Protein AF-A0A434AEL3-F1 (afdb_monomer_lite)

Radius of gyration: 11.94 Å; chains: 1; bounding box: 24×39×23 Å

Sequence (59 aa):
PVRCNSWEAIIWDYFYYADEVPPVDWPTKHIESYRFACTSLGAEKVEVLRAAFRSRYAA

Structure (mmCIF, N/CA/C/O backbone):
data_AF-A0A434AEL3-F1
#
_entry.id   AF-A0A434AEL3-F1
#
loop_
_atom_site.group_PDB
_atom_site.id
_atom_site.type_symbol
_atom_site.label_atom_id
_atom_site.label_alt_id
_atom_site.label_comp_id
_atom_site.label_asym_id
_atom_site.label_entity_id
_atom_site.label_seq_id
_atom_site.pdbx_PDB_ins_code
_atom_site.Cartn_x
_atom_site.Cartn_y
_atom_site.Cartn_z
_atom_site.occupancy
_atom_site.B_iso_or_equiv
_atom_site.auth_seq_id
_atom_site.auth_comp_id
_atom_site.auth_asym_id
_atom_site.auth_atom_id
_atom_site.pdbx_PDB_model_num
ATOM 1 N N . PRO A 1 1 ? -9.276 24.913 2.178 1.00 86.81 1 PRO A N 1
ATOM 2 C CA . PRO A 1 1 ? -9.723 23.505 2.311 1.00 86.81 1 PRO A CA 1
ATOM 3 C C . PRO A 1 1 ? -9.752 22.808 0.948 1.00 86.81 1 PRO A C 1
ATOM 5 O O . PRO A 1 1 ? -10.213 23.399 -0.023 1.00 86.81 1 PRO A O 1
ATOM 8 N N . VAL A 1 2 ? -9.248 21.578 0.881 1.00 96.25 2 VAL A N 1
ATOM 9 C CA . VAL A 1 2 ? -9.235 20.774 -0.348 1.00 96.25 2 VAL A CA 1
ATOM 10 C C . VAL A 1 2 ? -9.922 19.438 -0.083 1.00 96.25 2 VAL A C 1
ATOM 12 O O . VAL A 1 2 ? -9.839 18.913 1.026 1.00 96.25 2 VAL A O 1
ATOM 15 N N . ARG A 1 3 ? -10.642 18.913 -1.079 1.00 98.06 3 ARG A N 1
ATOM 16 C CA . ARG A 1 3 ? -11.127 17.527 -1.047 1.00 98.06 3 ARG A CA 1
ATOM 17 C C . ARG A 1 3 ? -9.977 16.619 -1.469 1.00 98.06 3 ARG A C 1
ATOM 19 O O . ARG A 1 3 ? -9.279 16.944 -2.424 1.00 98.06 3 ARG A O 1
ATOM 26 N N . CYS A 1 4 ? -9.823 15.494 -0.784 1.00 97.56 4 CYS A N 1
ATOM 27 C CA . CYS A 1 4 ? -8.807 14.490 -1.076 1.00 97.56 4 CYS A CA 1
ATOM 28 C C . CYS A 1 4 ? -9.457 13.107 -1.134 1.00 97.56 4 CYS A C 1
ATOM 30 O O . CYS A 1 4 ? -10.518 12.894 -0.543 1.00 97.56 4 CYS A O 1
ATOM 32 N N . ASN A 1 5 ? -8.798 12.176 -1.820 1.00 98.25 5 ASN A N 1
ATOM 33 C CA . ASN A 1 5 ? -9.170 10.765 -1.781 1.00 98.25 5 ASN A CA 1
ATOM 34 C C . ASN A 1 5 ? -9.029 10.210 -0.356 1.00 98.25 5 ASN A C 1
ATOM 36 O O . ASN A 1 5 ? -8.263 10.739 0.454 1.00 98.25 5 ASN A O 1
ATOM 40 N N . SER A 1 6 ? -9.766 9.139 -0.056 1.00 98.31 6 SER A N 1
ATOM 41 C CA . SER A 1 6 ? -9.625 8.444 1.224 1.00 98.31 6 SER A CA 1
ATOM 42 C C . SER A 1 6 ? -8.294 7.691 1.301 1.00 98.31 6 SER A C 1
ATOM 44 O O . SER A 1 6 ? -7.659 7.403 0.283 1.00 98.31 6 SER A O 1
ATOM 46 N N . TRP A 1 7 ? -7.882 7.336 2.518 1.00 98.62 7 TRP A N 1
ATO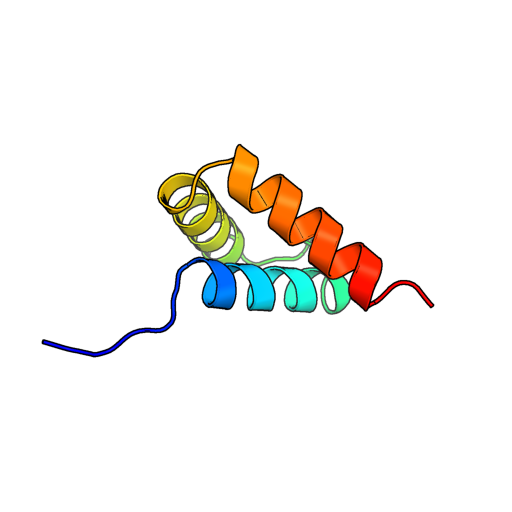M 47 C CA . TRP A 1 7 ? -6.680 6.533 2.737 1.00 98.62 7 TRP A CA 1
ATOM 48 C C . TRP A 1 7 ? -6.760 5.166 2.063 1.00 98.62 7 TRP A C 1
ATOM 50 O O . TRP A 1 7 ? -5.772 4.722 1.483 1.00 98.62 7 TRP A O 1
ATOM 60 N N . GLU A 1 8 ? -7.928 4.522 2.099 1.00 98.69 8 GLU A N 1
ATOM 61 C CA . GLU A 1 8 ? -8.158 3.243 1.431 1.00 98.69 8 GLU A CA 1
ATOM 62 C C . GLU A 1 8 ? -7.902 3.363 -0.070 1.00 98.69 8 GLU A C 1
ATOM 64 O O . GLU A 1 8 ? -7.179 2.539 -0.615 1.00 98.69 8 GLU A O 1
ATOM 69 N N . ALA A 1 9 ? -8.418 4.411 -0.722 1.00 98.44 9 ALA A N 1
ATOM 70 C CA . ALA A 1 9 ? -8.202 4.633 -2.150 1.00 98.44 9 ALA A CA 1
ATOM 71 C C . ALA A 1 9 ? -6.718 4.865 -2.482 1.00 98.44 9 ALA A C 1
ATOM 73 O O . ALA A 1 9 ? -6.197 4.258 -3.410 1.00 98.44 9 ALA A O 1
ATOM 74 N N . ILE A 1 10 ? -6.013 5.677 -1.684 1.00 98.56 10 ILE A N 1
ATOM 75 C CA . ILE A 1 10 ? -4.574 5.928 -1.878 1.00 98.56 10 ILE A CA 1
ATOM 76 C C . ILE A 1 10 ? -3.768 4.627 -1.759 1.00 98.56 10 ILE A C 1
ATOM 78 O O . ILE A 1 10 ? -2.899 4.353 -2.580 1.00 98.56 10 ILE A O 1
ATOM 82 N N . ILE A 1 11 ? -4.039 3.812 -0.737 1.00 98.81 11 ILE A N 1
ATOM 83 C CA . ILE A 1 11 ? -3.332 2.542 -0.506 1.00 98.81 11 ILE A CA 1
ATOM 84 C C . ILE A 1 11 ? -3.688 1.509 -1.580 1.00 98.81 11 ILE A C 1
ATOM 8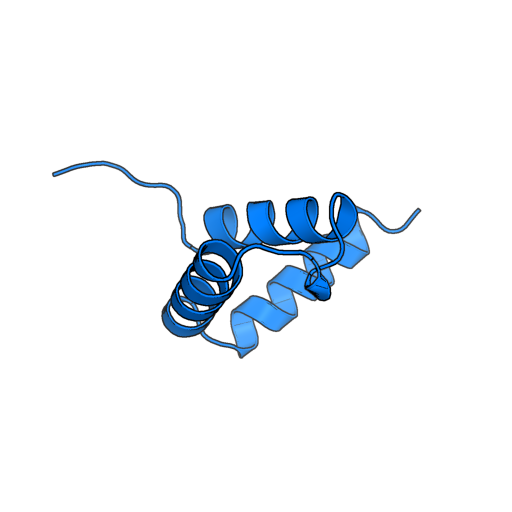6 O O . ILE A 1 11 ? -2.833 0.713 -1.963 1.00 98.81 11 ILE A O 1
ATOM 90 N N . TRP A 1 12 ? -4.923 1.537 -2.081 1.00 98.62 12 TRP A N 1
ATOM 91 C CA . TRP A 1 12 ? -5.376 0.665 -3.158 1.00 98.62 12 TRP A CA 1
ATOM 92 C C . TRP A 1 12 ? -4.574 0.874 -4.446 1.00 98.62 12 TRP A C 1
ATOM 94 O O . TRP A 1 12 ? -4.175 -0.102 -5.078 1.00 98.62 12 TRP A O 1
ATOM 104 N N . ASP A 1 13 ? -4.248 2.123 -4.785 1.00 98.62 13 ASP A N 1
ATOM 105 C CA . ASP A 1 13 ? -3.386 2.431 -5.934 1.00 98.62 13 ASP A CA 1
ATOM 106 C C . ASP A 1 13 ? -1.971 1.854 -5.760 1.00 98.62 13 ASP A C 1
ATOM 108 O O . ASP A 1 13 ? -1.379 1.349 -6.712 1.00 98.62 13 ASP A O 1
ATOM 112 N N . TYR A 1 14 ? -1.444 1.825 -4.531 1.00 98.69 14 TYR A N 1
ATOM 113 C CA . TYR A 1 14 ? -0.170 1.155 -4.246 1.00 98.69 14 TYR A CA 1
ATOM 114 C C . TYR A 1 14 ? -0.239 -0.371 -4.377 1.00 98.69 14 TYR A C 1
ATOM 116 O O . TYR A 1 14 ? 0.789 -0.994 -4.636 1.00 98.69 14 TYR A O 1
ATOM 124 N N . PHE A 1 15 ? -1.409 -0.992 -4.199 1.00 98.44 15 PHE A N 1
ATOM 125 C CA . PHE A 1 15 ? -1.559 -2.424 -4.462 1.00 98.44 15 PHE A CA 1
ATOM 126 C C . PHE A 1 15 ? -1.473 -2.730 -5.954 1.00 98.44 15 PHE A C 1
ATOM 128 O O . PHE A 1 15 ? -0.736 -3.638 -6.319 1.00 98.44 15 PHE A O 1
ATOM 135 N N . TYR A 1 16 ? -2.108 -1.927 -6.811 1.00 98.38 1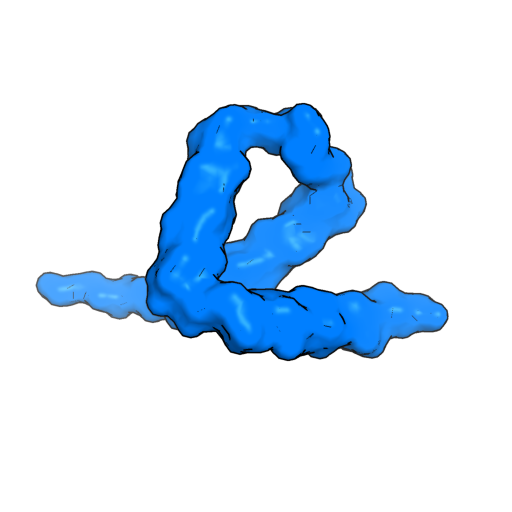6 TYR A N 1
ATOM 136 C CA . TYR A 1 16 ? -1.891 -2.039 -8.257 1.00 98.38 16 TYR A CA 1
ATOM 137 C C . TYR A 1 16 ? -0.436 -1.791 -8.637 1.00 98.38 16 TYR A C 1
ATOM 139 O O . TYR A 1 16 ? 0.145 -2.571 -9.384 1.00 98.38 16 TYR A O 1
ATOM 147 N N . TYR A 1 17 ? 0.185 -0.753 -8.068 1.00 98.31 17 TYR A N 1
ATOM 148 C CA . TYR A 1 17 ? 1.587 -0.459 -8.348 1.00 98.31 17 TYR A CA 1
ATOM 149 C C . TYR A 1 17 ? 2.519 -1.623 -7.971 1.00 98.31 17 TYR A C 1
ATOM 151 O O . TYR A 1 17 ? 3.567 -1.788 -8.587 1.00 98.31 17 TYR A O 1
ATOM 159 N N . ALA A 1 18 ? 2.138 -2.453 -6.993 1.00 97.81 18 ALA A N 1
ATOM 160 C CA . ALA A 1 18 ? 2.913 -3.625 -6.582 1.00 97.81 18 ALA A CA 1
ATOM 161 C C . ALA A 1 18 ? 2.801 -4.790 -7.573 1.00 97.81 18 ALA A C 1
ATOM 163 O O . ALA A 1 18 ? 3.736 -5.586 -7.665 1.00 97.81 18 ALA A O 1
ATOM 164 N N . ASP A 1 19 ? 1.683 -4.882 -8.296 1.00 96.62 19 ASP A N 1
ATOM 165 C CA . ASP A 1 19 ? 1.493 -5.846 -9.382 1.00 96.62 19 ASP A CA 1
ATOM 166 C C . ASP A 1 19 ? 2.200 -5.383 -10.671 1.00 96.62 19 ASP A C 1
ATOM 168 O O . ASP A 1 19 ? 2.665 -6.212 -11.451 1.00 96.62 19 ASP A O 1
ATOM 172 N N . GLU A 1 20 ? 2.320 -4.068 -10.889 1.00 96.94 20 GLU A N 1
ATOM 173 C CA . GLU A 1 20 ? 3.036 -3.484 -12.035 1.00 96.94 20 GLU A CA 1
ATOM 174 C C . GLU A 1 20 ? 4.561 -3.504 -11.863 1.00 96.94 20 GLU A C 1
ATOM 176 O O . GLU A 1 20 ? 5.299 -3.824 -12.797 1.00 96.94 20 GLU A O 1
ATOM 181 N N . VAL A 1 21 ? 5.042 -3.132 -10.674 1.00 96.94 21 VAL A N 1
ATOM 182 C CA . VAL A 1 21 ? 6.465 -3.038 -10.342 1.00 96.94 21 VAL A CA 1
ATOM 183 C C . VAL A 1 21 ? 6.697 -3.727 -8.999 1.00 96.94 21 VAL A C 1
ATOM 185 O O . VAL A 1 21 ? 6.092 -3.322 -8.002 1.00 96.94 21 VAL A O 1
ATOM 188 N N . PRO A 1 22 ? 7.606 -4.716 -8.917 1.00 96.88 22 PRO A N 1
ATOM 189 C CA . PRO A 1 22 ? 7.937 -5.356 -7.653 1.00 96.88 22 PRO A CA 1
ATOM 190 C C . PRO A 1 22 ? 8.310 -4.321 -6.576 1.00 96.88 22 PRO A C 1
ATOM 192 O O . PRO A 1 22 ? 9.145 -3.452 -6.832 1.00 96.88 22 PRO A O 1
ATOM 195 N N . PRO A 1 23 ? 7.771 -4.412 -5.344 1.00 96.62 23 PRO A N 1
ATOM 196 C CA . PRO A 1 23 ? 8.037 -3.428 -4.287 1.00 96.62 23 PRO A CA 1
ATOM 197 C C . PRO A 1 23 ? 9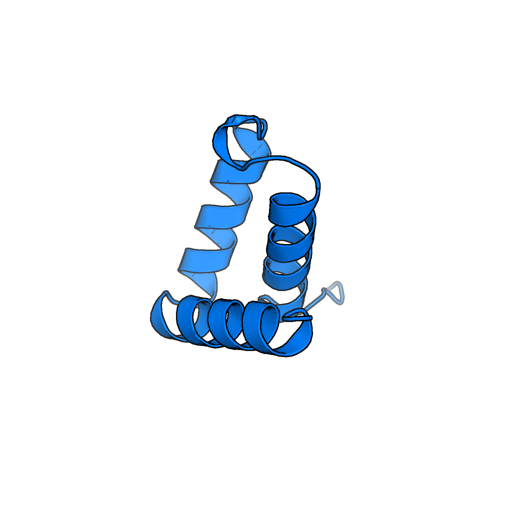.512 -3.212 -3.924 1.00 96.62 23 PRO A C 1
ATOM 199 O O . PRO A 1 23 ? 9.853 -2.186 -3.340 1.00 96.62 23 PRO A O 1
ATOM 202 N N . VAL A 1 24 ? 10.388 -4.168 -4.248 1.00 96.88 24 VAL A N 1
ATOM 203 C CA . VAL A 1 24 ? 11.843 -4.050 -4.059 1.00 96.88 24 VAL A CA 1
ATOM 204 C C . VAL A 1 24 ? 12.476 -3.018 -4.998 1.00 96.88 24 VAL A C 1
ATOM 206 O O . VAL A 1 24 ? 13.472 -2.398 -4.634 1.00 96.88 24 VAL A O 1
ATOM 209 N N . ASP A 1 25 ? 11.857 -2.785 -6.156 1.00 98.00 25 ASP A N 1
ATOM 210 C CA . ASP A 1 25 ? 12.319 -1.847 -7.181 1.00 98.00 25 ASP A CA 1
ATOM 211 C C . ASP A 1 25 ? 11.648 -0.471 -7.051 1.00 98.00 25 ASP A C 1
ATOM 213 O O . ASP A 1 25 ? 11.903 0.445 -7.838 1.00 98.00 25 ASP A O 1
ATOM 217 N N . TRP A 1 26 ? 10.777 -0.294 -6.053 1.00 98.31 26 TRP A N 1
ATOM 218 C CA . TRP A 1 26 ? 10.132 0.987 -5.816 1.00 98.31 26 TRP A CA 1
ATOM 219 C C . TRP A 1 26 ? 11.154 2.040 -5.380 1.00 98.31 26 TRP A C 1
ATOM 221 O O . TRP A 1 26 ? 11.950 1.802 -4.467 1.00 98.31 26 TRP A O 1
ATOM 231 N N . PRO A 1 27 ? 11.081 3.267 -5.927 1.00 98.50 27 PRO A N 1
ATOM 232 C CA . PRO A 1 27 ? 11.848 4.378 -5.388 1.00 98.50 27 PRO A CA 1
ATOM 233 C C . PRO A 1 27 ? 11.504 4.604 -3.910 1.00 98.50 27 PRO A C 1
ATOM 235 O O . PRO A 1 27 ? 10.331 4.564 -3.530 1.00 98.50 27 PRO A O 1
ATOM 238 N N . THR A 1 28 ? 12.500 4.943 -3.088 1.00 98.19 28 THR A N 1
ATOM 239 C CA . THR A 1 28 ? 12.347 5.122 -1.630 1.00 98.19 28 THR A CA 1
ATOM 240 C C . THR A 1 28 ? 11.164 6.017 -1.249 1.00 98.19 28 THR A C 1
ATOM 242 O O . THR A 1 28 ? 10.405 5.677 -0.346 1.00 98.19 28 THR A O 1
ATOM 245 N N . LYS A 1 29 ? 10.919 7.099 -2.004 1.00 97.81 29 LYS A N 1
ATOM 246 C CA . LYS A 1 29 ? 9.781 8.012 -1.782 1.00 97.81 29 LYS A CA 1
ATOM 247 C C . LYS A 1 29 ? 8.411 7.314 -1.810 1.00 97.81 29 LYS A C 1
ATOM 249 O O . LYS A 1 29 ? 7.506 7.704 -1.072 1.00 97.81 29 LYS A O 1
ATOM 254 N N . HIS A 1 30 ? 8.244 6.289 -2.650 1.00 98.44 30 HIS A N 1
ATOM 255 C CA . HIS A 1 30 ? 7.002 5.522 -2.747 1.00 98.44 30 HIS A CA 1
ATOM 256 C C . HIS A 1 30 ? 6.867 4.562 -1.569 1.00 98.44 30 HIS A C 1
ATOM 258 O O . HIS A 1 30 ? 5.787 4.471 -0.995 1.00 98.44 30 HIS A O 1
ATOM 264 N N . ILE A 1 31 ? 7.968 3.929 -1.155 1.00 98.44 31 ILE A N 1
ATOM 265 C CA . ILE A 1 31 ? 8.004 3.068 0.033 1.00 98.44 31 ILE A CA 1
ATOM 266 C C . ILE A 1 31 ? 7.647 3.873 1.292 1.00 98.44 31 ILE A C 1
ATOM 268 O O . ILE A 1 31 ? 6.819 3.439 2.093 1.00 98.44 31 ILE A O 1
ATOM 272 N N . GLU A 1 32 ? 8.239 5.054 1.467 1.00 98.38 32 GLU A N 1
ATOM 273 C CA . GLU A 1 32 ? 7.982 5.928 2.618 1.00 98.38 32 GLU A CA 1
ATOM 274 C C . GLU A 1 32 ? 6.537 6.435 2.644 1.00 98.38 32 GLU A C 1
ATOM 276 O O . GLU A 1 32 ? 5.863 6.316 3.668 1.00 98.38 32 GLU A O 1
ATOM 281 N N . SER A 1 33 ? 6.028 6.921 1.509 1.00 98.44 33 SER A N 1
ATOM 282 C CA . SER A 1 33 ? 4.642 7.400 1.396 1.00 98.44 33 SER A CA 1
ATOM 283 C C . SER A 1 33 ? 3.629 6.277 1.632 1.00 98.44 33 SER A C 1
ATOM 285 O O . SER A 1 33 ? 2.632 6.474 2.327 1.00 98.44 33 SER A O 1
ATOM 287 N N . TYR A 1 34 ? 3.912 5.074 1.127 1.00 98.56 34 TYR A N 1
ATOM 288 C CA . TYR A 1 34 ? 3.094 3.892 1.376 1.00 98.56 34 TYR A CA 1
ATOM 289 C C . TYR A 1 34 ? 3.048 3.534 2.866 1.00 98.56 34 TYR A C 1
ATOM 291 O O . TYR A 1 34 ? 1.968 3.331 3.425 1.00 98.56 34 TYR A O 1
ATOM 299 N N . ARG A 1 35 ? 4.205 3.515 3.543 1.00 98.44 35 ARG A N 1
ATOM 300 C CA . ARG A 1 35 ? 4.287 3.275 4.996 1.00 98.44 35 ARG A CA 1
ATOM 301 C C . ARG A 1 35 ? 3.538 4.340 5.792 1.00 98.44 35 ARG A C 1
ATOM 303 O O . ARG A 1 35 ? 2.846 4.000 6.752 1.00 98.44 35 ARG A O 1
ATOM 310 N N . PHE A 1 36 ? 3.636 5.603 5.384 1.00 98.62 36 PHE A N 1
ATOM 311 C CA . PHE A 1 36 ? 2.914 6.706 6.012 1.00 98.62 36 PHE A CA 1
ATOM 312 C C . PHE A 1 36 ? 1.394 6.538 5.887 1.00 98.62 36 PHE A C 1
ATOM 314 O O . PHE A 1 36 ? 0.678 6.633 6.887 1.00 98.62 36 PHE A O 1
ATOM 321 N N . ALA A 1 37 ? 0.905 6.213 4.688 1.00 98.56 37 ALA A N 1
ATOM 322 C CA . ALA A 1 37 ? -0.512 5.951 4.457 1.00 98.56 37 ALA A CA 1
ATOM 323 C C . ALA A 1 37 ? -0.997 4.739 5.271 1.00 98.56 37 ALA A C 1
ATOM 325 O O . ALA A 1 37 ? -2.016 4.820 5.956 1.00 98.56 37 AL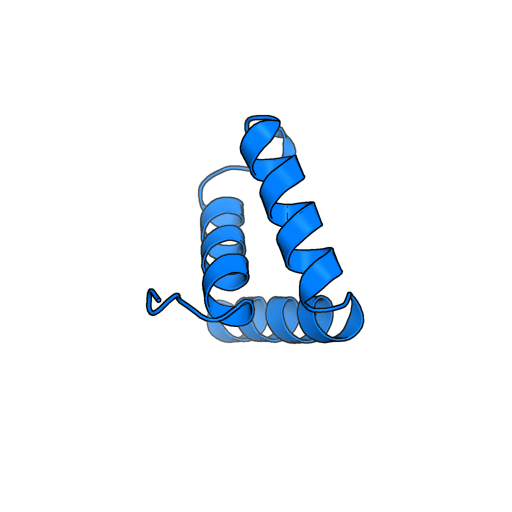A A O 1
ATOM 326 N N . CYS A 1 38 ? -0.228 3.644 5.282 1.00 98.50 38 CYS A N 1
ATOM 327 C CA . CYS A 1 38 ? -0.554 2.447 6.061 1.00 98.50 38 CYS A CA 1
ATOM 328 C C . CYS A 1 38 ? -0.617 2.722 7.568 1.00 98.50 38 CYS A C 1
ATOM 330 O O . CYS A 1 38 ? -1.517 2.231 8.246 1.00 98.50 38 CYS A O 1
ATOM 332 N N . THR A 1 39 ? 0.312 3.525 8.091 1.00 98.62 39 THR A N 1
ATOM 333 C CA . THR A 1 39 ? 0.330 3.920 9.509 1.00 98.62 39 THR A CA 1
ATOM 334 C C . THR A 1 39 ? -0.873 4.795 9.853 1.00 98.62 39 THR A C 1
ATOM 336 O O . THR A 1 39 ? -1.481 4.615 10.903 1.00 98.62 39 THR A O 1
ATOM 339 N N . SER A 1 40 ? -1.245 5.703 8.947 1.00 98.56 40 SER A N 1
ATOM 340 C CA . SER A 1 40 ? -2.390 6.604 9.120 1.00 98.56 40 SER A CA 1
ATOM 341 C C . SER A 1 40 ? -3.734 5.871 9.083 1.00 98.56 40 SER A C 1
ATOM 343 O O . SER A 1 40 ? -4.657 6.253 9.800 1.00 98.56 40 SER A O 1
ATOM 345 N N . LEU A 1 41 ? -3.855 4.817 8.267 1.00 98.44 41 LEU A N 1
ATOM 346 C CA . LEU A 1 41 ? -5.064 3.991 8.199 1.00 98.44 41 LEU A CA 1
ATOM 347 C C . LEU A 1 41 ? -5.135 2.945 9.328 1.00 98.44 41 LEU A C 1
ATOM 349 O O . LEU A 1 41 ? -6.225 2.646 9.819 1.00 98.44 41 LEU A O 1
ATOM 353 N N . GLY A 1 42 ? -3.987 2.403 9.737 1.00 98.44 42 GLY A N 1
ATOM 354 C CA . GLY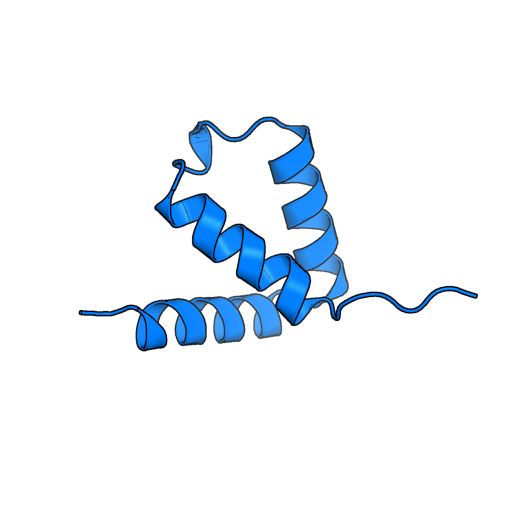 A 1 42 ? -3.862 1.330 10.722 1.00 98.44 42 GLY A CA 1
ATOM 355 C C . GLY A 1 42 ? -3.657 -0.043 10.074 1.00 98.44 42 GLY A C 1
ATOM 356 O O . GLY A 1 42 ? -4.333 -0.404 9.110 1.00 98.44 42 GLY A O 1
ATOM 357 N N . ALA A 1 43 ? -2.725 -0.825 10.627 1.00 97.75 43 ALA A N 1
ATOM 358 C CA . ALA A 1 43 ? -2.261 -2.084 10.038 1.00 97.75 43 ALA A CA 1
ATOM 359 C C . ALA A 1 43 ? -3.388 -3.105 9.797 1.00 97.75 43 ALA A C 1
ATOM 361 O O . ALA A 1 43 ? -3.462 -3.672 8.712 1.00 97.75 43 ALA A O 1
ATOM 362 N N . GLU A 1 44 ? -4.307 -3.269 10.753 1.00 98.19 44 GLU A N 1
ATOM 363 C CA . GLU A 1 44 ? -5.443 -4.198 10.644 1.00 98.19 44 GLU A CA 1
ATOM 364 C C . GLU A 1 44 ? -6.313 -3.897 9.412 1.00 98.19 44 GLU A C 1
ATOM 366 O O . GLU A 1 44 ? -6.617 -4.779 8.610 1.00 98.19 44 GLU A O 1
ATOM 371 N N . LYS A 1 45 ? -6.650 -2.619 9.194 1.00 98.38 45 LYS A N 1
ATOM 372 C CA . LYS A 1 45 ? -7.433 -2.199 8.025 1.00 98.38 45 LYS A CA 1
ATOM 373 C C . LYS A 1 45 ? -6.671 -2.408 6.722 1.00 98.38 45 LYS A C 1
ATOM 375 O O . LYS A 1 45 ? -7.271 -2.805 5.727 1.00 98.38 45 LYS A O 1
ATOM 380 N N . VAL A 1 46 ? -5.361 -2.158 6.715 1.00 98.56 46 VAL A N 1
ATOM 381 C CA . VAL A 1 46 ? -4.510 -2.378 5.534 1.00 98.56 46 VAL A CA 1
ATOM 382 C C . VAL A 1 46 ? -4.445 -3.858 5.168 1.00 98.56 46 VAL A C 1
ATOM 384 O O . VAL A 1 46 ? -4.476 -4.187 3.983 1.00 98.56 46 VAL A O 1
ATOM 387 N N . GLU A 1 47 ? -4.372 -4.754 6.151 1.00 98.25 47 GLU A N 1
ATOM 388 C CA . GLU A 1 47 ? -4.379 -6.200 5.912 1.00 98.25 47 GLU A CA 1
ATOM 389 C C . GLU A 1 47 ? -5.699 -6.668 5.300 1.00 98.25 47 GLU A C 1
ATOM 391 O O . GLU A 1 47 ? -5.679 -7.355 4.274 1.00 98.25 47 GLU A O 1
ATOM 396 N N . VAL A 1 48 ? -6.835 -6.224 5.851 1.00 98.50 48 VAL A N 1
ATOM 397 C CA . VAL A 1 48 ? -8.165 -6.497 5.281 1.00 98.50 48 VAL A CA 1
ATOM 398 C C . VAL A 1 48 ? -8.272 -5.948 3.857 1.00 98.50 48 VAL A C 1
ATOM 400 O O . VAL A 1 48 ? -8.732 -6.649 2.955 1.00 98.50 48 VAL A O 1
ATOM 403 N N . LEU A 1 49 ? -7.796 -4.722 3.622 1.00 98.56 49 LEU A N 1
ATOM 404 C CA . LEU A 1 49 ? -7.835 -4.088 2.305 1.00 98.56 49 LEU A CA 1
ATOM 405 C C . LEU A 1 49 ? -6.970 -4.842 1.284 1.00 98.56 49 LEU A C 1
ATOM 407 O O . LEU A 1 49 ? -7.408 -5.075 0.159 1.00 98.56 49 LEU A O 1
ATOM 411 N N . ARG A 1 50 ? -5.770 -5.282 1.681 1.00 98.38 50 ARG A N 1
ATOM 412 C CA . ARG A 1 50 ? -4.880 -6.085 0.830 1.00 98.38 50 ARG A CA 1
ATOM 413 C C . ARG A 1 50 ? -5.496 -7.446 0.507 1.00 98.38 50 ARG A C 1
ATOM 415 O O . ARG A 1 50 ? -5.382 -7.910 -0.625 1.00 98.38 50 ARG A O 1
ATOM 422 N N . ALA A 1 51 ? -6.147 -8.088 1.477 1.00 98.31 51 ALA A N 1
ATOM 423 C CA . ALA A 1 51 ? -6.859 -9.344 1.253 1.00 98.31 51 ALA A CA 1
ATOM 424 C C . ALA A 1 51 ? -8.029 -9.159 0.272 1.00 98.31 51 ALA A C 1
ATOM 426 O O . ALA A 1 51 ? -8.177 -9.953 -0.656 1.00 98.31 51 ALA A O 1
ATOM 427 N N . ALA A 1 52 ? -8.804 -8.080 0.419 1.00 98.31 52 ALA A N 1
ATOM 428 C CA . ALA A 1 52 ? -9.888 -7.738 -0.499 1.00 98.31 52 ALA A CA 1
ATOM 429 C C . ALA A 1 52 ? -9.376 -7.454 -1.921 1.00 98.31 52 ALA A C 1
ATOM 431 O O . ALA A 1 52 ? -9.965 -7.940 -2.886 1.00 98.31 52 ALA A O 1
ATOM 432 N N . PHE A 1 53 ? -8.261 -6.728 -2.057 1.00 98.31 53 PHE A N 1
ATOM 433 C CA . PHE A 1 53 ? -7.602 -6.497 -3.344 1.00 98.31 53 PHE A CA 1
ATOM 434 C C . PHE A 1 53 ? -7.224 -7.821 -4.017 1.00 98.31 53 PHE A C 1
ATOM 436 O O . PHE A 1 53 ? -7.649 -8.088 -5.139 1.00 98.31 53 PHE A O 1
ATOM 443 N N . ARG A 1 54 ? -6.513 -8.701 -3.297 1.00 97.50 54 ARG A N 1
ATOM 444 C CA . ARG A 1 54 ? -6.131 -10.029 -3.804 1.00 97.50 54 ARG A CA 1
ATOM 445 C C . ARG A 1 54 ? -7.341 -10.871 -4.189 1.00 97.50 54 ARG A C 1
ATOM 447 O O . ARG A 1 54 ? -7.318 -11.493 -5.235 1.00 97.50 54 ARG A O 1
ATOM 454 N N . SER A 1 55 ? -8.400 -10.878 -3.378 1.00 97.62 55 SER A N 1
ATOM 455 C CA . SER A 1 55 ? -9.626 -11.622 -3.691 1.00 97.62 55 SER A CA 1
ATOM 456 C C . SER A 1 55 ? -10.339 -11.083 -4.928 1.00 97.62 55 SER A C 1
ATOM 458 O O . SER A 1 55 ? -10.979 -11.854 -5.633 1.00 97.62 55 SER A O 1
ATOM 460 N N . ARG A 1 56 ? -10.273 -9.771 -5.173 1.00 97.56 56 ARG A N 1
ATOM 461 C CA . ARG A 1 56 ? -10.908 -9.134 -6.330 1.00 97.56 56 ARG A CA 1
ATOM 462 C C . ARG A 1 56 ? -10.175 -9.436 -7.637 1.00 97.56 56 ARG A C 1
ATOM 464 O O . ARG A 1 56 ? -10.830 -9.521 -8.670 1.00 97.56 56 ARG A O 1
ATOM 471 N N . TYR A 1 57 ? -8.851 -9.558 -7.582 1.00 95.50 57 TYR A N 1
ATOM 472 C CA . TYR A 1 57 ? -7.988 -9.774 -8.749 1.00 95.50 57 TYR A CA 1
ATOM 473 C C . TYR A 1 57 ? -7.389 -11.183 -8.817 1.00 95.50 57 TYR A C 1
ATOM 475 O O . TYR A 1 57 ? -6.535 -11.449 -9.658 1.00 95.50 57 TYR A O 1
ATOM 483 N N . ALA A 1 58 ? -7.847 -12.097 -7.960 1.00 86.50 58 ALA A N 1
ATOM 484 C CA . ALA A 1 58 ? -7.593 -13.519 -8.118 1.00 86.50 58 ALA A CA 1
ATOM 485 C C . ALA A 1 58 ? -8.330 -13.998 -9.377 1.00 86.50 58 ALA A C 1
ATOM 487 O O . ALA A 1 58 ? -9.553 -13.874 -9.457 1.00 86.50 58 ALA A O 1
ATOM 488 N N . ALA A 1 59 ? -7.567 -14.479 -10.360 1.00 66.19 59 ALA A N 1
ATOM 489 C CA . ALA A 1 59 ? -8.084 -15.125 -11.564 1.00 66.19 59 ALA A CA 1
ATOM 490 C C . ALA A 1 59 ? -8.661 -16.513 -11.254 1.00 66.19 59 ALA A C 1
ATOM 492 O O . ALA A 1 59 ? -8.070 -17.217 -10.400 1.00 66.19 59 ALA A O 1
#

Foldseek 3Di:
DDDDDDLLVVLLVVLVVCVVDPPVPDDPVSVVVNVVSCVVVDVVVSVVSNVVSCVVPPD

pLDDT: mean 97.15, std 4.61, range [66.19, 98.81]

Secondary structure (DSSP, 8-state):
------HHHHHHHHHHHHHHS-GGGS-HHHHHHHHHHHHHH-HHHHHHHHHHHHHHH--

Organism: NCBI:txid2487017